Protein AF-A0A6A4GGF6-F1 (afdb_monomer_lite)

Structure (mmCIF, N/CA/C/O backbone):
data_AF-A0A6A4GGF6-F1
#
_entry.id   AF-A0A6A4GGF6-F1
#
loop_
_atom_site.group_PDB
_atom_site.id
_atom_site.type_symbol
_atom_site.label_atom_id
_atom_site.label_alt_id
_atom_site.label_comp_id
_atom_site.label_asym_id
_atom_site.label_entity_id
_atom_site.label_seq_id
_atom_site.pdbx_PDB_ins_code
_atom_site.Cartn_x
_atom_site.Cartn_y
_atom_site.Cartn_z
_atom_site.occupancy
_atom_site.B_iso_or_equiv
_atom_site.auth_seq_id
_atom_site.auth_comp_id
_atom_site.auth_asym_id
_atom_site.auth_atom_id
_atom_site.pdbx_PDB_model_num
ATOM 1 N N . ASP A 1 1 ? 32.198 -42.584 8.628 1.00 44.19 1 ASP A N 1
ATOM 2 C CA . ASP A 1 1 ? 32.483 -41.434 7.755 1.00 44.19 1 ASP A CA 1
ATOM 3 C C . ASP A 1 1 ? 31.651 -41.551 6.495 1.00 44.19 1 ASP A C 1
ATOM 5 O O . ASP A 1 1 ? 31.996 -42.297 5.590 1.00 44.19 1 ASP A O 1
ATOM 9 N N . ILE A 1 2 ? 30.474 -40.929 6.510 1.00 44.41 2 ILE A N 1
ATOM 10 C CA . ILE A 1 2 ? 29.637 -40.746 5.322 1.00 44.41 2 ILE A CA 1
ATOM 11 C C . ILE A 1 2 ? 29.601 -39.238 5.148 1.00 44.41 2 ILE A C 1
ATOM 13 O O . ILE A 1 2 ? 29.046 -38.535 5.990 1.00 44.41 2 ILE A O 1
ATOM 17 N N . GLU A 1 3 ? 30.335 -38.775 4.144 1.00 47.81 3 GLU A N 1
ATOM 18 C CA . GLU A 1 3 ? 30.585 -37.368 3.886 1.00 47.81 3 GLU A CA 1
ATOM 19 C C . GLU A 1 3 ? 29.279 -36.618 3.625 1.00 47.81 3 GLU A C 1
ATOM 21 O O . GLU A 1 3 ? 28.459 -36.963 2.774 1.00 47.81 3 GLU A O 1
ATOM 26 N N . GLU A 1 4 ? 29.123 -35.575 4.426 1.00 52.78 4 GLU A N 1
ATOM 27 C CA . GLU A 1 4 ? 28.178 -34.487 4.307 1.00 52.78 4 GLU A CA 1
ATOM 28 C C . GLU A 1 4 ? 28.508 -33.689 3.037 1.00 52.78 4 GLU A C 1
ATOM 30 O O . GLU A 1 4 ? 29.440 -32.895 3.013 1.00 52.78 4 GLU A O 1
ATOM 35 N N . ASN A 1 5 ? 27.757 -33.917 1.962 1.00 50.38 5 ASN A N 1
ATOM 36 C CA . ASN A 1 5 ? 27.657 -32.990 0.832 1.00 50.38 5 ASN A CA 1
ATOM 37 C C . ASN A 1 5 ? 26.228 -33.042 0.290 1.00 50.38 5 ASN A C 1
ATOM 39 O O . ASN A 1 5 ? 25.949 -33.478 -0.823 1.00 50.38 5 ASN A O 1
ATOM 43 N N . GLY A 1 6 ? 25.293 -32.623 1.145 1.00 43.19 6 GLY A N 1
ATOM 44 C CA . GLY A 1 6 ? 23.987 -32.167 0.696 1.00 43.19 6 GLY A CA 1
ATOM 45 C C . GLY A 1 6 ? 24.173 -30.802 0.057 1.00 43.19 6 GLY A C 1
ATOM 46 O O . GLY A 1 6 ? 23.992 -29.783 0.726 1.00 43.19 6 GLY A O 1
ATOM 47 N N . ASP A 1 7 ? 24.601 -30.813 -1.203 1.00 51.47 7 ASP A N 1
ATOM 48 C CA . ASP A 1 7 ? 24.571 -29.661 -2.086 1.00 51.47 7 ASP A CA 1
ATOM 49 C C . ASP A 1 7 ? 23.136 -29.129 -2.040 1.00 51.47 7 ASP A C 1
ATOM 51 O O . ASP A 1 7 ? 22.187 -29.773 -2.493 1.00 51.47 7 ASP A O 1
ATOM 55 N N . LYS A 1 8 ? 22.943 -28.012 -1.336 1.00 54.66 8 LYS A N 1
ATOM 56 C CA . LYS A 1 8 ? 21.665 -27.309 -1.326 1.00 54.66 8 LYS A CA 1
ATOM 57 C C . LYS A 1 8 ? 21.582 -26.619 -2.674 1.00 54.66 8 LYS A C 1
ATOM 59 O O . LYS A 1 8 ? 21.831 -25.415 -2.756 1.00 54.66 8 LYS A O 1
ATOM 64 N N . GLU A 1 9 ? 21.259 -27.393 -3.709 1.00 52.81 9 GLU A N 1
ATOM 65 C CA . GLU A 1 9 ? 20.651 -26.868 -4.920 1.00 52.81 9 GLU A CA 1
ATOM 66 C C . GLU A 1 9 ? 19.531 -25.951 -4.441 1.00 52.81 9 GLU A C 1
ATOM 68 O O . GLU A 1 9 ? 18.553 -26.375 -3.818 1.00 52.81 9 GLU A O 1
ATOM 73 N N . LYS A 1 10 ? 19.764 -24.645 -4.585 1.00 57.12 10 LYS A N 1
ATOM 74 C CA . LYS A 1 10 ? 18.707 -23.672 -4.391 1.00 57.12 10 LYS A CA 1
ATOM 75 C C . LYS A 1 10 ? 17.664 -24.066 -5.412 1.00 57.12 10 LYS A C 1
ATOM 77 O O . LYS A 1 10 ? 17.968 -24.101 -6.599 1.00 57.12 10 LYS A O 1
ATOM 82 N N . ASP A 1 11 ? 16.494 -24.397 -4.897 1.00 51.88 11 ASP A N 1
ATOM 83 C CA . ASP A 1 11 ? 15.258 -24.585 -5.628 1.00 51.88 11 ASP A CA 1
ATOM 84 C C . ASP A 1 11 ? 15.001 -23.279 -6.402 1.00 51.88 11 ASP A C 1
ATOM 86 O O . ASP A 1 11 ? 14.323 -22.367 -5.929 1.00 51.88 11 ASP A O 1
ATOM 90 N N . ASP A 1 12 ? 15.664 -23.129 -7.551 1.00 55.28 12 ASP A N 1
ATOM 91 C CA . ASP A 1 12 ? 15.421 -22.096 -8.555 1.00 55.28 12 ASP A CA 1
ATOM 92 C C . ASP A 1 12 ? 14.156 -22.512 -9.304 1.00 55.28 12 ASP A C 1
ATOM 94 O O . ASP A 1 12 ? 14.142 -22.888 -10.476 1.00 55.28 12 ASP A O 1
ATOM 98 N N . VAL A 1 13 ? 13.084 -22.600 -8.523 1.00 49.84 13 VAL A N 1
ATOM 99 C CA . VAL A 1 13 ? 11.768 -22.982 -8.984 1.00 49.84 13 VAL A CA 1
ATOM 100 C C . VAL A 1 13 ? 11.143 -21.733 -9.567 1.00 49.84 13 VAL A C 1
ATOM 102 O O . VAL A 1 13 ? 10.758 -20.807 -8.856 1.00 49.84 13 VAL A O 1
ATOM 105 N N . GLU A 1 14 ? 10.998 -21.809 -10.889 1.00 43.47 14 GLU A N 1
ATOM 106 C CA . GLU A 1 14 ? 9.909 -21.217 -11.660 1.00 43.47 14 GLU A CA 1
ATOM 107 C C . GLU A 1 14 ? 10.168 -19.810 -12.217 1.00 43.47 14 GLU A C 1
ATOM 109 O O . GLU A 1 14 ? 9.712 -18.801 -11.696 1.00 43.47 14 GLU A O 1
ATOM 114 N N . GLY A 1 15 ? 10.821 -19.764 -13.383 1.00 49.25 15 GLY A N 1
ATOM 115 C CA . GLY A 1 15 ? 10.250 -19.086 -14.556 1.00 49.25 15 GLY A CA 1
ATOM 116 C C . GLY A 1 15 ? 10.020 -17.574 -14.485 1.00 49.25 15 GLY A C 1
ATOM 117 O O . GLY A 1 15 ? 9.345 -17.031 -15.358 1.00 49.25 15 GLY A O 1
ATOM 118 N N . PHE A 1 16 ? 10.580 -16.869 -13.507 1.00 46.84 16 PHE A N 1
ATOM 119 C CA . PHE A 1 16 ? 10.718 -15.424 -13.584 1.00 46.84 16 PHE A CA 1
ATOM 120 C C . PHE A 1 16 ? 11.925 -15.129 -14.464 1.00 46.84 16 PHE A C 1
ATOM 122 O O . PHE A 1 16 ? 13.047 -15.018 -13.980 1.00 46.84 16 PHE A O 1
ATOM 129 N N . VAL A 1 17 ? 11.692 -15.004 -15.775 1.00 50.84 17 VAL A N 1
ATOM 130 C CA . VAL A 1 17 ? 12.626 -14.275 -16.637 1.00 50.84 17 VAL A CA 1
ATOM 131 C C . VAL A 1 17 ? 12.877 -12.951 -15.930 1.00 50.84 17 VAL A C 1
ATOM 133 O O . VAL A 1 17 ? 11.931 -12.209 -15.646 1.00 50.84 17 VAL A O 1
ATOM 136 N N . ALA A 1 18 ? 14.126 -12.678 -15.567 1.00 62.41 18 ALA A N 1
ATOM 137 C CA . ALA A 1 18 ? 14.509 -11.369 -15.085 1.00 62.41 18 ALA A CA 1
ATOM 138 C C . ALA A 1 18 ? 14.410 -10.425 -16.287 1.00 62.41 18 ALA A C 1
ATOM 140 O O . ALA A 1 18 ? 15.395 -10.126 -16.941 1.00 62.41 18 ALA A O 1
ATOM 141 N N . VAL A 1 19 ? 13.190 -9.993 -16.621 1.00 62.50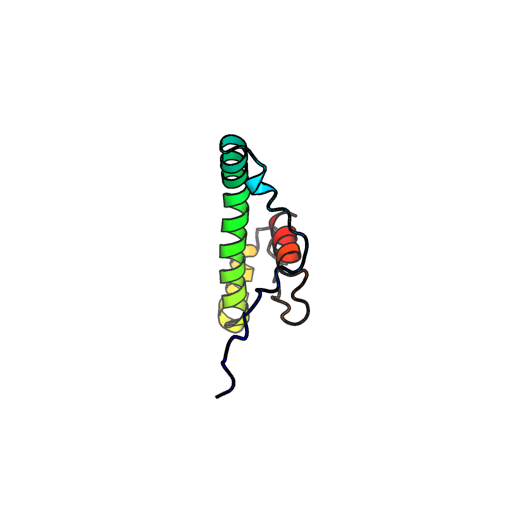 19 VAL A N 1
ATOM 142 C CA . VAL A 1 19 ? 12.891 -9.137 -17.782 1.00 62.50 19 VAL A CA 1
ATOM 143 C C . VAL A 1 19 ? 13.742 -7.861 -17.744 1.00 62.50 19 VAL A C 1
ATOM 145 O O . VAL A 1 19 ? 14.090 -7.317 -18.781 1.00 62.50 19 VAL A O 1
ATOM 148 N N . LEU A 1 20 ? 14.147 -7.428 -16.546 1.00 62.50 20 LEU A N 1
ATOM 149 C CA . LEU A 1 20 ? 15.067 -6.309 -16.328 1.00 62.50 20 LEU A CA 1
ATOM 150 C C . LEU A 1 20 ? 16.515 -6.585 -16.770 1.00 62.50 20 LEU A C 1
ATOM 152 O O . LEU A 1 20 ? 17.240 -5.633 -17.046 1.00 62.50 20 LEU A O 1
ATOM 156 N N . ASP A 1 21 ? 16.941 -7.847 -16.819 1.00 71.56 21 ASP A N 1
ATOM 157 C CA . ASP A 1 21 ? 18.279 -8.256 -17.268 1.00 71.56 21 ASP A CA 1
ATOM 158 C C . ASP A 1 21 ? 18.359 -8.344 -18.803 1.00 71.56 21 ASP A C 1
ATOM 160 O O . ASP A 1 21 ? 19.452 -8.302 -19.366 1.00 71.56 21 ASP A O 1
ATOM 164 N N . GLU A 1 22 ? 17.209 -8.421 -19.484 1.00 79.06 22 GLU A N 1
ATOM 165 C CA . GLU A 1 22 ? 17.092 -8.348 -20.948 1.00 79.06 22 GLU A CA 1
ATOM 166 C C . GLU A 1 22 ? 16.962 -6.905 -21.466 1.00 79.06 22 GLU A C 1
ATOM 168 O O . GLU A 1 22 ? 17.136 -6.657 -22.660 1.00 79.06 22 GLU A O 1
ATOM 173 N N . MET A 1 23 ? 16.668 -5.949 -20.577 1.00 79.06 23 MET A N 1
ATOM 174 C CA . MET A 1 23 ? 16.564 -4.527 -20.906 1.00 79.06 23 MET A CA 1
ATOM 175 C C . MET A 1 23 ? 17.946 -3.888 -21.040 1.00 79.06 23 MET A C 1
ATOM 177 O O . MET A 1 23 ? 18.896 -4.234 -20.332 1.00 79.06 23 MET A O 1
ATOM 181 N N . THR A 1 24 ? 18.053 -2.899 -21.924 1.00 85.56 24 THR A N 1
ATOM 182 C CA . THR A 1 24 ? 19.236 -2.034 -21.956 1.00 85.56 24 THR A CA 1
ATOM 183 C C . THR A 1 24 ? 19.344 -1.220 -20.662 1.00 85.56 24 THR A C 1
ATOM 185 O O . THR A 1 24 ? 18.355 -1.012 -19.955 1.00 85.56 24 THR A O 1
ATOM 188 N N . GLU A 1 25 ? 20.548 -0.736 -20.338 1.00 84.88 25 GLU A N 1
ATOM 189 C CA . GLU A 1 25 ? 20.764 0.098 -19.145 1.00 84.88 25 GLU A CA 1
ATOM 190 C C . GLU A 1 25 ? 19.818 1.308 -19.125 1.00 84.88 25 GLU A C 1
ATOM 192 O O . GLU A 1 25 ? 19.193 1.592 -18.109 1.00 84.88 25 GLU A O 1
ATOM 197 N N . GLU A 1 26 ? 19.650 1.959 -20.277 1.00 85.19 26 GLU A N 1
ATOM 198 C CA . GLU A 1 26 ? 18.804 3.143 -20.447 1.00 85.19 26 GLU A CA 1
ATOM 199 C C . GLU A 1 26 ? 17.324 2.830 -20.173 1.00 85.19 26 GLU A C 1
ATOM 201 O O . GLU A 1 26 ? 16.645 3.561 -19.448 1.00 85.19 26 GLU A O 1
ATOM 206 N N . GLU A 1 27 ? 16.819 1.710 -20.697 1.00 86.75 27 GLU A N 1
ATOM 207 C CA . GLU A 1 27 ? 15.443 1.266 -20.455 1.00 86.75 27 GLU A CA 1
ATOM 208 C C . GLU A 1 27 ? 15.223 0.883 -18.987 1.00 86.75 27 GLU A C 1
ATOM 210 O O . GLU A 1 27 ? 14.166 1.162 -18.414 1.00 86.75 27 GLU A O 1
ATOM 215 N N . ARG A 1 28 ? 16.218 0.250 -18.360 1.00 86.00 28 ARG A N 1
ATOM 216 C CA . ARG A 1 28 ? 16.154 -0.152 -16.9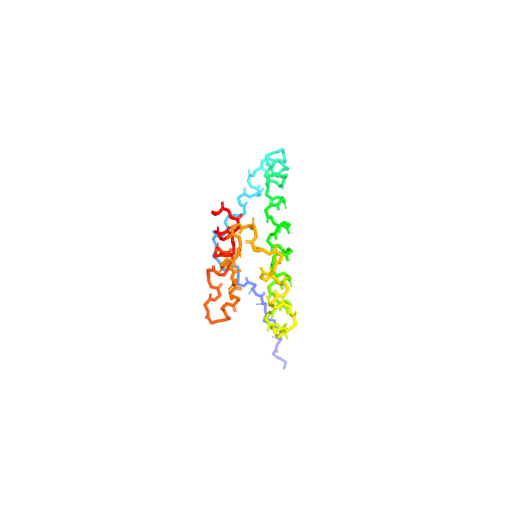55 1.00 86.00 28 ARG A CA 1
ATOM 217 C C . ARG A 1 28 ? 16.155 1.061 -16.029 1.00 86.00 28 ARG A C 1
ATOM 219 O O . ARG A 1 28 ? 15.350 1.104 -15.098 1.00 86.00 28 ARG A O 1
ATOM 226 N N . GLU A 1 29 ? 17.010 2.048 -16.280 1.00 88.06 29 GLU A N 1
ATOM 227 C CA . GLU A 1 29 ? 17.033 3.302 -15.520 1.00 88.06 29 GLU A CA 1
ATOM 228 C C . GLU A 1 29 ? 15.698 4.046 -15.625 1.00 88.06 29 GLU A C 1
ATOM 230 O O . GLU A 1 29 ? 15.148 4.466 -14.602 1.00 88.06 29 GLU A O 1
ATOM 235 N N . GLN A 1 30 ? 15.132 4.135 -16.833 1.00 89.50 30 GLN A N 1
ATOM 236 C CA . GLN A 1 30 ? 13.821 4.745 -17.048 1.00 89.50 30 GLN A CA 1
ATOM 237 C C . GLN A 1 30 ? 12.720 3.996 -16.282 1.00 89.50 30 GLN A C 1
ATOM 239 O O . GLN A 1 30 ? 11.947 4.609 -15.545 1.00 89.50 30 GLN A O 1
ATOM 244 N N . TRP A 1 31 ? 12.689 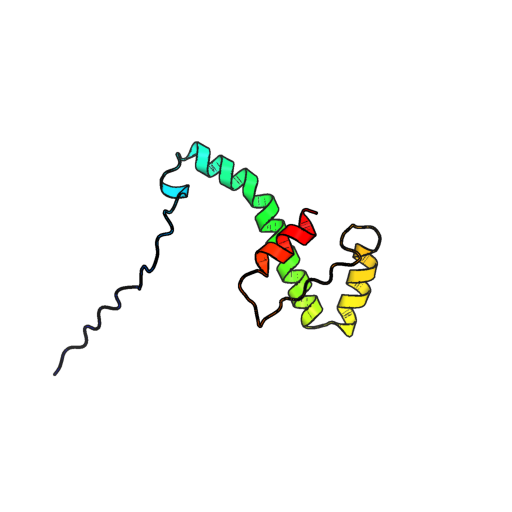2.663 -16.367 1.00 89.00 31 TRP A N 1
ATOM 245 C CA . TRP A 1 31 ? 11.731 1.850 -15.617 1.00 89.00 31 TRP A CA 1
ATOM 246 C C . TRP A 1 31 ? 11.862 2.040 -14.102 1.00 89.00 31 TRP A C 1
ATOM 248 O O . TRP A 1 31 ? 10.859 2.146 -13.391 1.00 89.00 31 TRP A O 1
ATOM 258 N N . HIS A 1 32 ? 13.090 2.113 -13.584 1.00 87.44 32 HIS A N 1
ATOM 259 C CA . HIS A 1 32 ? 13.317 2.398 -12.172 1.00 87.44 32 HIS A CA 1
ATOM 260 C C . HIS A 1 32 ? 12.767 3.767 -11.783 1.00 87.44 32 HIS A C 1
ATOM 262 O O . HIS A 1 32 ? 12.066 3.852 -10.774 1.00 87.44 32 HIS A O 1
ATOM 268 N N . ALA A 1 33 ? 13.034 4.806 -12.577 1.00 90.75 33 ALA A N 1
ATOM 269 C CA . ALA A 1 33 ? 12.530 6.152 -12.324 1.00 90.75 33 ALA A CA 1
ATOM 270 C C . ALA A 1 33 ? 10.993 6.193 -12.276 1.00 90.75 33 ALA A C 1
ATOM 272 O O . ALA A 1 33 ? 10.423 6.812 -11.374 1.00 90.75 33 ALA A O 1
ATOM 273 N N . ASP A 1 34 ? 10.330 5.473 -13.180 1.00 89.19 34 ASP A N 1
ATOM 274 C CA . ASP A 1 34 ? 8.868 5.440 -13.269 1.00 89.19 34 ASP A CA 1
ATOM 275 C C . ASP A 1 34 ? 8.221 4.658 -12.114 1.00 89.19 34 ASP A C 1
ATOM 277 O O . ASP A 1 34 ? 7.163 5.033 -11.599 1.00 89.19 34 ASP A O 1
ATOM 281 N N . VAL A 1 35 ? 8.860 3.577 -11.658 1.00 88.38 35 VAL A N 1
ATOM 282 C CA . VAL A 1 35 ? 8.302 2.680 -10.631 1.00 88.38 35 VAL A CA 1
ATOM 283 C C . VAL A 1 35 ? 8.651 3.115 -9.199 1.00 88.38 35 VAL A C 1
ATOM 285 O O . VAL A 1 35 ? 7.915 2.798 -8.255 1.00 88.38 35 VAL A O 1
ATOM 288 N N . GLU A 1 36 ? 9.740 3.857 -8.999 1.00 89.12 36 GLU A N 1
ATOM 289 C CA . GLU A 1 36 ? 10.187 4.338 -7.687 1.00 89.12 36 GLU A CA 1
ATOM 290 C C . GLU A 1 36 ? 9.126 5.108 -6.871 1.00 89.12 36 GLU A C 1
ATOM 292 O O . GLU A 1 36 ? 8.972 4.809 -5.674 1.00 89.12 36 GLU A O 1
ATOM 297 N N . PRO A 1 37 ? 8.341 6.048 -7.444 1.00 88.44 37 PRO A N 1
ATOM 298 C CA . PRO A 1 37 ? 7.308 6.746 -6.680 1.00 88.44 37 PRO A CA 1
ATOM 299 C C . PRO A 1 37 ? 6.238 5.786 -6.146 1.00 88.44 37 PRO A C 1
ATOM 301 O O . PRO A 1 37 ? 5.847 5.884 -4.978 1.00 88.44 37 PRO A O 1
ATOM 304 N N . VAL A 1 38 ? 5.823 4.804 -6.953 1.00 85.19 38 VAL A N 1
ATOM 305 C CA . VAL A 1 38 ? 4.819 3.800 -6.571 1.00 85.19 38 VAL A CA 1
ATOM 306 C C . VAL A 1 38 ? 5.367 2.867 -5.488 1.00 85.19 38 VAL A C 1
ATOM 308 O O . VAL A 1 38 ? 4.706 2.635 -4.471 1.00 85.19 38 VAL A O 1
ATOM 311 N N . LYS A 1 39 ? 6.610 2.387 -5.635 1.00 85.31 39 LYS A N 1
ATOM 312 C CA . LYS A 1 39 ? 7.295 1.568 -4.614 1.00 85.31 39 LYS A CA 1
ATOM 313 C C . LYS A 1 39 ? 7.412 2.302 -3.281 1.00 85.31 39 LYS A C 1
ATOM 315 O O . LYS A 1 39 ? 7.113 1.735 -2.225 1.00 85.31 39 LYS A O 1
ATOM 320 N N . THR A 1 40 ? 7.804 3.573 -3.320 1.00 86.12 40 THR A N 1
ATOM 321 C CA . THR A 1 40 ? 7.949 4.403 -2.122 1.00 86.12 40 THR A CA 1
ATOM 322 C C . THR A 1 40 ? 6.606 4.638 -1.432 1.00 86.12 40 THR A C 1
ATOM 324 O O . THR A 1 40 ? 6.517 4.518 -0.202 1.00 86.12 40 THR A O 1
ATOM 327 N N . ALA A 1 41 ? 5.554 4.947 -2.196 1.00 83.50 41 ALA A N 1
ATOM 328 C CA . ALA A 1 41 ? 4.201 5.118 -1.673 1.00 83.50 41 ALA A CA 1
ATOM 329 C C . ALA A 1 41 ? 3.708 3.835 -0.987 1.00 83.50 41 ALA A C 1
ATOM 331 O O . ALA A 1 41 ? 3.305 3.875 0.179 1.00 83.50 41 ALA A O 1
ATOM 332 N N . LEU A 1 42 ? 3.862 2.681 -1.646 1.00 82.50 42 LEU A N 1
ATOM 333 C CA . LEU A 1 42 ? 3.504 1.377 -1.087 1.00 82.50 42 LEU A CA 1
ATOM 334 C C . LEU A 1 42 ? 4.254 1.049 0.202 1.00 82.50 42 LEU A C 1
ATOM 336 O O . LEU A 1 42 ? 3.657 0.579 1.174 1.00 82.50 42 LEU A O 1
ATOM 340 N N . TYR A 1 43 ? 5.564 1.290 0.239 1.00 84.38 43 TYR A N 1
ATOM 341 C CA . TYR A 1 43 ? 6.365 1.028 1.430 1.00 84.38 43 TYR A CA 1
ATOM 342 C C . TYR A 1 43 ? 5.885 1.861 2.628 1.00 84.38 43 TYR A C 1
ATOM 344 O O . TYR A 1 43 ? 5.699 1.333 3.732 1.00 84.38 43 TYR A O 1
ATOM 352 N N . LYS A 1 44 ? 5.626 3.157 2.412 1.00 84.88 44 LYS A N 1
ATOM 353 C CA . LYS A 1 44 ? 5.104 4.061 3.448 1.00 84.88 44 LYS A CA 1
ATOM 354 C C . LYS A 1 44 ? 3.709 3.637 3.906 1.00 84.88 44 LYS A C 1
ATOM 356 O O . LYS A 1 44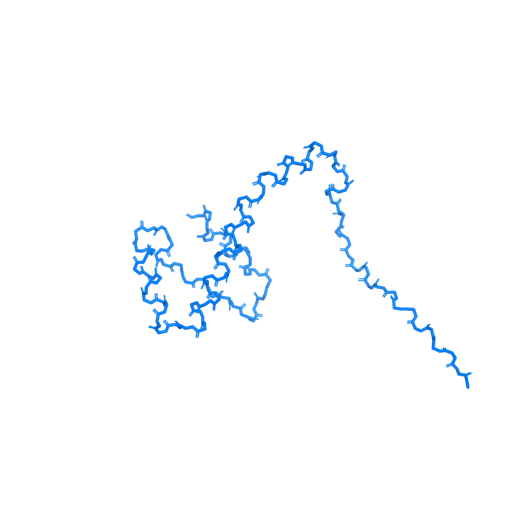 ? 3.486 3.519 5.113 1.00 84.88 44 LYS A O 1
ATOM 361 N N . ALA A 1 45 ? 2.815 3.331 2.970 1.00 79.50 45 ALA A N 1
ATOM 362 C CA . ALA A 1 45 ? 1.466 2.849 3.247 1.00 79.50 45 ALA A CA 1
ATOM 363 C C . ALA A 1 45 ? 1.473 1.583 4.109 1.00 79.50 45 ALA A C 1
ATOM 365 O O . ALA A 1 45 ? 0.871 1.538 5.182 1.00 79.50 45 ALA A O 1
ATOM 366 N N . ARG A 1 46 ? 2.254 0.578 3.702 1.00 80.12 46 ARG A N 1
ATOM 367 C CA . ARG A 1 46 ? 2.419 -0.684 4.430 1.00 80.12 46 ARG A CA 1
ATOM 368 C C . ARG A 1 46 ? 2.915 -0.463 5.857 1.00 80.12 46 ARG A C 1
ATOM 370 O O . ARG A 1 46 ? 2.467 -1.150 6.775 1.00 80.12 46 ARG A O 1
ATOM 377 N N . LYS A 1 47 ? 3.821 0.497 6.067 1.00 83.88 47 LYS A N 1
ATOM 378 C CA . LYS A 1 47 ? 4.345 0.846 7.395 1.00 83.88 47 LYS A CA 1
ATOM 379 C C . LYS A 1 47 ? 3.287 1.512 8.277 1.00 83.88 47 LYS A C 1
ATOM 381 O O . LYS A 1 47 ? 3.217 1.201 9.465 1.00 83.88 47 LYS A O 1
ATOM 386 N N . ILE A 1 48 ? 2.471 2.404 7.715 1.00 82.19 48 ILE A N 1
ATOM 387 C CA . ILE A 1 48 ? 1.380 3.075 8.434 1.00 82.19 48 ILE A CA 1
ATOM 388 C C . ILE A 1 48 ? 0.298 2.062 8.814 1.00 82.19 48 ILE A C 1
ATOM 390 O O . ILE A 1 48 ? -0.030 1.943 9.993 1.00 82.19 48 ILE A O 1
ATOM 394 N N . LEU A 1 49 ? -0.172 1.263 7.855 1.00 79.06 49 LEU A N 1
ATOM 395 C CA . LEU A 1 49 ? -1.182 0.226 8.083 1.00 79.06 49 LEU A CA 1
ATOM 396 C C . LEU A 1 49 ? -0.720 -0.796 9.122 1.00 79.06 49 LEU A C 1
ATOM 398 O O . LEU A 1 49 ? -1.473 -1.147 10.024 1.00 79.06 49 LEU A O 1
ATOM 402 N N . PHE A 1 50 ? 0.548 -1.215 9.068 1.00 82.12 50 PHE A N 1
ATOM 403 C CA . PHE A 1 50 ? 1.110 -2.097 10.088 1.00 82.12 50 PHE A CA 1
ATOM 404 C C . PHE A 1 50 ? 1.054 -1.477 11.489 1.00 82.12 50 PHE A C 1
ATOM 406 O O . PHE A 1 50 ? 0.714 -2.165 12.449 1.00 82.12 50 PHE A O 1
ATOM 413 N N . LYS A 1 51 ? 1.351 -0.181 11.633 1.00 85.00 51 LYS A N 1
ATOM 414 C CA . LYS A 1 51 ? 1.224 0.503 12.926 1.00 85.00 51 LYS A CA 1
ATOM 415 C C . LYS A 1 51 ? -0.233 0.603 13.379 1.00 85.00 51 LYS A C 1
ATOM 417 O O . LYS A 1 51 ? -0.497 0.356 14.550 1.00 85.00 51 LYS A O 1
ATOM 422 N N . ILE A 1 52 ? -1.165 0.909 12.474 1.00 83.25 52 ILE A N 1
ATOM 423 C CA . ILE A 1 52 ? -2.605 0.988 12.774 1.00 83.25 52 ILE A CA 1
ATOM 424 C C . ILE A 1 52 ? -3.132 -0.359 13.280 1.00 83.25 52 ILE A C 1
ATOM 426 O O . ILE A 1 52 ? -3.825 -0.388 14.289 1.00 83.25 52 ILE A O 1
ATOM 430 N N . ILE A 1 53 ? -2.749 -1.469 12.642 1.00 80.81 53 ILE A N 1
ATOM 431 C CA . ILE A 1 53 ? -3.141 -2.824 13.064 1.00 80.81 53 ILE A CA 1
ATOM 432 C C . ILE A 1 53 ? -2.638 -3.142 14.479 1.00 80.81 53 ILE A C 1
ATOM 434 O O . ILE A 1 53 ? -3.358 -3.758 15.258 1.00 80.81 53 ILE A O 1
ATOM 438 N N . ASN A 1 54 ? -1.424 -2.708 14.829 1.00 82.88 54 ASN A N 1
ATOM 439 C CA . ASN A 1 54 ? -0.841 -2.964 16.150 1.00 82.88 54 ASN A CA 1
ATOM 440 C C . ASN A 1 54 ? -1.307 -1.980 17.240 1.00 82.88 54 ASN A C 1
ATOM 442 O O . ASN A 1 54 ? -1.180 -2.280 18.423 1.00 82.88 54 ASN A O 1
ATOM 446 N N . ALA A 1 55 ? -1.831 -0.809 16.870 1.00 85.50 55 ALA A N 1
ATOM 447 C CA . ALA A 1 55 ? -2.320 0.206 17.805 1.00 85.50 55 ALA A CA 1
ATOM 448 C C . ALA A 1 55 ? -3.670 0.799 17.350 1.00 85.50 55 ALA A 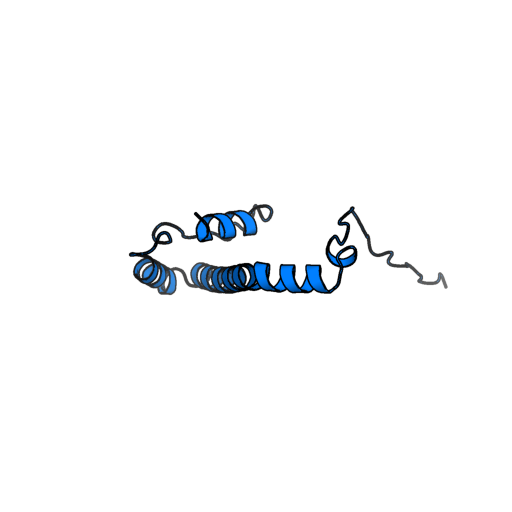C 1
ATOM 450 O O . ALA A 1 55 ? -3.777 2.017 17.149 1.00 85.50 55 ALA A O 1
ATOM 451 N N . PRO A 1 56 ? -4.716 -0.034 17.187 1.00 84.06 56 PRO A N 1
ATOM 452 C CA . PRO A 1 56 ? -5.961 0.376 16.546 1.00 84.06 56 PRO A CA 1
ATOM 453 C C . PRO A 1 56 ? -6.710 1.431 17.358 1.00 84.06 56 PRO A C 1
ATOM 455 O O . PRO A 1 56 ? -7.269 2.355 16.787 1.00 84.06 56 PRO A O 1
ATOM 458 N N . THR A 1 57 ? -6.669 1.378 18.687 1.00 89.19 57 THR A N 1
ATOM 459 C CA . THR A 1 57 ? -7.377 2.344 19.543 1.00 89.19 57 THR A CA 1
ATOM 460 C C . THR A 1 57 ? -6.808 3.761 19.469 1.00 89.19 57 THR A C 1
ATOM 462 O O . THR A 1 57 ? -7.554 4.722 19.625 1.00 89.19 57 THR A O 1
ATOM 465 N N . LEU A 1 58 ? -5.506 3.909 19.209 1.00 88.69 58 LEU A N 1
ATOM 466 C CA . LEU A 1 58 ? -4.836 5.211 19.167 1.00 88.69 58 LEU A CA 1
ATOM 467 C C . LEU A 1 58 ? -4.688 5.747 17.740 1.00 88.69 58 LEU A C 1
ATOM 469 O O . LEU A 1 58 ? -4.878 6.938 17.497 1.00 88.69 58 LEU A O 1
ATOM 473 N N . LEU A 1 59 ? -4.298 4.882 16.803 1.00 86.19 59 LEU A N 1
ATOM 474 C CA . LEU A 1 59 ? -3.911 5.301 15.458 1.00 86.19 59 LEU A CA 1
ATOM 475 C C . LEU A 1 59 ? -5.056 5.223 14.451 1.00 86.19 59 LEU A C 1
ATOM 477 O O . LEU A 1 59 ? -5.058 6.015 13.515 1.00 86.19 59 LEU A O 1
ATOM 481 N N . LEU A 1 60 ? -6.035 4.329 14.630 1.00 83.50 60 LEU A N 1
ATOM 482 C CA . LEU A 1 60 ? -7.154 4.215 13.689 1.00 83.50 60 LEU A CA 1
ATOM 483 C C . LEU A 1 60 ? -8.060 5.460 13.678 1.00 83.50 60 LEU A C 1
ATOM 485 O O . LEU A 1 60 ? -8.395 5.902 12.581 1.00 83.50 60 LEU A O 1
ATOM 489 N N . PRO A 1 61 ? -8.436 6.070 14.825 1.00 88.19 61 PRO A N 1
ATOM 490 C CA . PRO A 1 61 ? -9.242 7.293 14.811 1.00 88.19 61 PRO A CA 1
ATOM 491 C C . PRO A 1 61 ? -8.503 8.447 14.127 1.00 88.19 61 PRO A C 1
ATOM 493 O O . PRO A 1 61 ? -9.051 9.088 13.237 1.00 88.19 61 PRO A O 1
ATOM 496 N N . ARG A 1 62 ? -7.216 8.630 14.456 1.00 88.50 62 ARG A N 1
ATOM 497 C CA . ARG A 1 62 ? -6.366 9.659 13.837 1.00 88.50 62 ARG A CA 1
ATOM 498 C C . ARG A 1 62 ? -6.174 9.440 12.342 1.00 88.50 62 ARG A C 1
ATOM 500 O O . ARG A 1 62 ? -6.178 10.400 11.585 1.00 88.50 62 ARG A O 1
ATOM 507 N N . TRP A 1 63 ? -6.008 8.189 11.911 1.00 85.12 63 TRP A N 1
ATOM 508 C CA . TRP A 1 63 ? -5.957 7.851 10.491 1.00 85.12 63 TRP A CA 1
ATOM 509 C C . TRP A 1 63 ? -7.235 8.303 9.793 1.00 85.12 63 TRP A C 1
ATOM 511 O O . TRP A 1 63 ? -7.152 9.077 8.848 1.00 85.12 63 TRP A O 1
ATOM 521 N N . ARG A 1 64 ? -8.406 7.902 10.310 1.00 84.94 64 ARG A N 1
ATOM 522 C CA . ARG A 1 64 ? -9.712 8.280 9.749 1.00 84.94 64 ARG A CA 1
ATOM 523 C C . ARG A 1 64 ? -9.906 9.794 9.673 1.00 84.94 64 ARG A C 1
ATOM 525 O O . ARG A 1 64 ? -10.450 10.268 8.687 1.00 84.94 64 ARG A O 1
ATOM 532 N N . GLU A 1 65 ? -9.444 10.542 10.673 1.00 89.75 65 GLU A N 1
ATOM 533 C CA . GLU A 1 65 ? -9.452 12.011 10.647 1.00 89.75 65 GLU A CA 1
ATOM 534 C C . GLU A 1 65 ? -8.553 12.574 9.538 1.00 89.75 65 GLU A C 1
ATOM 536 O O . GLU A 1 65 ? -8.968 13.470 8.807 1.00 89.75 65 GLU A O 1
ATOM 541 N N . GLN A 1 66 ? -7.337 12.040 9.375 1.00 87.06 66 GLN A N 1
ATOM 542 C CA . GLN A 1 66 ? -6.399 12.507 8.349 1.00 87.06 66 GLN A CA 1
ATOM 543 C C . GLN A 1 66 ? -6.863 12.187 6.926 1.00 87.06 66 GLN A C 1
ATOM 545 O O . GLN A 1 66 ? -6.668 13.007 6.030 1.00 87.06 66 GLN A O 1
ATOM 550 N N . VAL A 1 67 ? -7.476 11.021 6.715 1.00 84.12 67 VAL A N 1
ATOM 551 C CA . VAL A 1 67 ? -7.989 10.608 5.401 1.00 84.12 67 VAL A CA 1
ATOM 552 C C . VAL A 1 67 ? -9.430 11.048 5.142 1.00 84.12 67 VAL A C 1
ATOM 554 O O . VAL A 1 67 ? -9.978 10.755 4.090 1.00 84.12 67 VAL A O 1
ATOM 557 N N . ALA A 1 68 ? -10.059 11.786 6.061 1.00 85.12 68 ALA A N 1
ATOM 558 C CA . ALA A 1 68 ? -11.473 12.157 5.965 1.00 85.12 68 ALA A CA 1
ATOM 559 C C . ALA A 1 68 ? -11.843 12.936 4.691 1.00 85.12 68 ALA A C 1
ATOM 561 O O . ALA A 1 68 ? -12.993 12.876 4.258 1.00 85.12 68 ALA A O 1
ATOM 562 N N . ASN A 1 69 ? -10.882 13.666 4.118 1.00 84.81 69 ASN A N 1
ATOM 563 C CA . ASN A 1 69 ? -11.057 14.495 2.922 1.00 84.81 69 ASN A CA 1
ATOM 564 C C . ASN A 1 69 ? -10.334 13.927 1.694 1.00 84.81 69 ASN A C 1
ATOM 566 O O . ASN A 1 69 ? -10.156 14.637 0.708 1.00 84.81 69 ASN A O 1
ATOM 570 N N . THR A 1 70 ? -9.860 12.687 1.773 1.00 80.06 70 THR A N 1
ATOM 571 C CA . THR A 1 70 ? -9.213 11.996 0.662 1.00 80.06 70 THR A CA 1
ATOM 572 C C . THR A 1 70 ? -10.037 10.775 0.276 1.00 80.06 70 THR A C 1
ATOM 574 O O . THR A 1 70 ? -10.908 10.332 1.028 1.00 80.06 70 THR A O 1
ATOM 577 N N . GLU A 1 71 ? -9.751 10.205 -0.889 1.00 71.38 71 GLU A N 1
ATOM 578 C CA . GLU A 1 71 ? -10.391 8.966 -1.356 1.00 71.38 71 GLU A CA 1
ATOM 579 C C . GLU A 1 71 ? -10.135 7.802 -0.382 1.00 71.38 71 GLU A C 1
ATOM 581 O O . GLU A 1 71 ? -10.962 6.915 -0.226 1.00 71.38 71 GLU A O 1
ATOM 586 N N . PHE A 1 72 ? -9.076 7.896 0.430 1.00 69.25 72 PHE A N 1
ATOM 587 C CA . PHE A 1 72 ? -8.701 6.921 1.455 1.00 69.25 72 PHE A CA 1
ATOM 588 C C . PHE A 1 72 ? -9.626 6.850 2.681 1.00 69.25 72 PHE A C 1
ATOM 590 O O . PHE A 1 72 ? -9.408 5.985 3.532 1.00 69.25 72 PHE A O 1
ATOM 597 N N . LYS A 1 73 ? -10.630 7.729 2.815 1.00 70.31 73 LYS A N 1
ATOM 598 C CA . LYS A 1 73 ? -11.524 7.828 3.988 1.00 70.31 73 LYS A CA 1
ATOM 599 C C . LYS A 1 73 ? -12.102 6.485 4.448 1.00 70.31 73 LYS A C 1
ATOM 601 O O . LYS A 1 73 ? -12.160 6.214 5.653 1.00 70.31 73 LYS A O 1
ATOM 606 N N . ASP A 1 74 ? -12.503 5.655 3.490 1.00 66.69 74 ASP A N 1
ATOM 607 C CA . ASP A 1 74 ? -13.147 4.364 3.740 1.00 66.69 74 ASP A CA 1
ATOM 608 C C . ASP A 1 74 ? -12.164 3.182 3.650 1.00 66.69 74 ASP A C 1
ATOM 610 O O . ASP A 1 74 ? -12.499 2.047 4.003 1.00 66.69 74 ASP A O 1
ATOM 614 N N . HIS A 1 75 ? -10.906 3.449 3.288 1.00 68.62 75 HIS A N 1
ATOM 615 C CA . HIS A 1 75 ? -9.867 2.437 3.157 1.00 68.62 75 HIS A CA 1
ATOM 616 C C . HIS A 1 75 ? -9.125 2.237 4.481 1.00 68.62 75 HIS A C 1
ATOM 618 O O . HIS A 1 75 ? -8.197 2.956 4.861 1.00 68.62 75 HIS A O 1
ATOM 624 N N . VAL A 1 76 ? -9.504 1.174 5.185 1.00 64.38 76 VAL A N 1
ATOM 625 C CA . VAL A 1 76 ? -8.684 0.576 6.243 1.00 64.38 76 VAL A CA 1
ATOM 626 C C . VAL A 1 76 ? -8.203 -0.758 5.708 1.00 64.38 76 VAL A C 1
ATOM 628 O O . VAL A 1 76 ? -8.823 -1.784 5.955 1.00 64.38 76 VAL A O 1
ATOM 631 N N . LEU A 1 77 ? -7.133 -0.728 4.913 1.00 63.41 77 LEU A N 1
ATOM 632 C CA . LEU A 1 77 ? -6.568 -1.920 4.282 1.00 63.41 77 LEU A CA 1
ATOM 633 C C . LEU A 1 77 ? -6.095 -2.896 5.368 1.00 63.41 77 LEU A C 1
ATOM 635 O O . LEU A 1 77 ? -5.072 -2.645 6.020 1.00 63.41 77 LEU A O 1
ATOM 639 N N . PRO A 1 78 ? -6.798 -4.018 5.585 1.00 58.72 78 PRO A N 1
ATOM 640 C CA . PRO A 1 78 ? -6.303 -5.045 6.469 1.00 58.72 78 PRO A CA 1
ATOM 641 C C . PRO A 1 78 ? -5.096 -5.651 5.760 1.00 58.72 78 PRO A C 1
ATOM 643 O O . PRO A 1 78 ? -5.172 -6.048 4.595 1.00 58.72 78 PRO A O 1
ATOM 646 N N . ARG A 1 79 ? -3.968 -5.789 6.458 1.00 55.41 79 ARG A N 1
ATOM 647 C CA . ARG A 1 79 ? -3.109 -6.922 6.123 1.00 55.41 79 ARG A CA 1
ATOM 648 C C . ARG A 1 79 ? -3.917 -8.147 6.513 1.00 55.41 79 ARG A C 1
ATOM 650 O O . ARG A 1 79 ? -3.882 -8.545 7.673 1.00 55.41 79 ARG A O 1
ATOM 657 N N . ASP A 1 80 ? -4.680 -8.684 5.570 1.00 53.25 80 ASP A N 1
ATOM 658 C CA . ASP A 1 80 ? -5.260 -9.998 5.752 1.00 53.25 80 ASP A CA 1
ATOM 659 C C . ASP A 1 80 ? -4.103 -10.999 5.722 1.00 53.25 80 ASP A C 1
ATOM 661 O O . ASP A 1 80 ? -3.449 -11.226 4.700 1.00 53.25 80 ASP A O 1
ATOM 665 N N . VAL A 1 81 ? -3.755 -11.484 6.910 1.00 53.19 81 VAL A N 1
ATOM 666 C CA . VAL A 1 81 ? -2.604 -12.358 7.137 1.00 53.19 81 VAL A CA 1
ATOM 667 C C . VAL A 1 81 ? -2.891 -13.767 6.597 1.00 53.19 81 VAL A C 1
ATOM 669 O O . VAL A 1 81 ? -1.942 -14.509 6.346 1.00 53.19 81 VAL A O 1
ATOM 672 N N . ALA A 1 82 ? -4.164 -14.115 6.354 1.00 49.69 82 ALA A N 1
ATOM 673 C CA . ALA A 1 82 ? -4.580 -15.434 5.882 1.00 49.69 82 ALA A CA 1
ATOM 674 C C . ALA A 1 82 ? -4.508 -15.587 4.349 1.00 49.69 82 ALA A C 1
ATOM 676 O O . ALA A 1 82 ? -4.162 -16.663 3.866 1.00 49.69 82 ALA A O 1
ATOM 677 N N . THR A 1 83 ? -4.730 -14.520 3.571 1.00 49.44 83 THR A N 1
ATOM 678 C CA . THR A 1 83 ? -4.643 -14.543 2.096 1.00 49.44 83 THR A CA 1
ATOM 679 C C . THR A 1 83 ? -3.552 -13.601 1.588 1.00 49.44 83 THR A C 1
ATOM 681 O O . THR A 1 83 ? -3.809 -12.548 1.002 1.00 49.44 83 THR A O 1
ATOM 684 N N . ARG A 1 84 ? -2.290 -13.993 1.798 1.00 55.38 84 ARG A N 1
ATOM 685 C CA . ARG A 1 84 ? -1.084 -13.244 1.381 1.00 55.38 84 ARG A CA 1
ATOM 686 C C . ARG A 1 84 ? -0.991 -12.916 -0.118 1.00 55.38 84 ARG A C 1
ATOM 688 O O . ARG A 1 84 ? -0.138 -12.115 -0.486 1.00 55.38 84 ARG A O 1
ATOM 695 N N . TRP A 1 85 ? -1.818 -13.519 -0.970 1.00 56.84 85 TRP A N 1
ATOM 696 C CA . TRP A 1 85 ? -1.638 -13.482 -2.424 1.00 56.84 85 TRP A CA 1
ATOM 697 C C . TRP A 1 85 ? -2.046 -12.151 -3.069 1.00 56.84 85 TRP A C 1
ATOM 699 O O . TRP A 1 85 ? -1.413 -11.744 -4.032 1.00 56.84 85 TRP A O 1
ATOM 709 N N . ASN A 1 86 ? -3.005 -11.413 -2.494 1.00 61.72 86 ASN A N 1
ATOM 710 C CA . ASN A 1 86 ? -3.505 -10.161 -3.088 1.00 61.72 86 ASN A CA 1
ATOM 711 C C . ASN A 1 86 ? -3.288 -8.910 -2.229 1.00 61.72 86 ASN A C 1
ATOM 713 O O . ASN A 1 86 ? -3.750 -7.834 -2.591 1.00 61.72 86 ASN A O 1
ATOM 717 N N . SER A 1 87 ? -2.566 -8.990 -1.103 1.00 65.50 87 SER A N 1
ATOM 718 C CA . SER A 1 87 ? -2.445 -7.828 -0.207 1.00 65.50 87 SER A CA 1
ATOM 719 C C . SER A 1 87 ? -1.739 -6.639 -0.861 1.00 65.50 87 SER A C 1
ATOM 721 O O . SER A 1 87 ? -2.092 -5.499 -0.594 1.00 65.50 87 SER A O 1
ATOM 723 N N . THR A 1 88 ? -0.736 -6.893 -1.709 1.00 67.94 88 THR A N 1
ATOM 724 C CA . THR A 1 88 ? -0.007 -5.823 -2.409 1.00 67.94 88 THR A CA 1
ATOM 725 C C . THR A 1 88 ? -0.864 -5.202 -3.504 1.00 67.94 88 THR A C 1
ATOM 727 O O . THR A 1 88 ? -0.878 -3.983 -3.622 1.00 67.94 88 THR A O 1
ATOM 730 N N . TYR A 1 89 ? -1.607 -6.024 -4.252 1.00 72.00 89 TYR A N 1
ATOM 731 C CA . TYR A 1 89 ? -2.551 -5.558 -5.264 1.00 72.00 89 TYR A CA 1
ATOM 732 C C . TYR A 1 89 ? -3.670 -4.729 -4.629 1.00 72.00 89 TYR A C 1
ATOM 734 O O . TYR A 1 89 ? -3.837 -3.579 -4.992 1.00 72.00 89 TYR A O 1
ATOM 742 N N . ASN A 1 90 ? -4.335 -5.235 -3.587 1.00 71.12 90 ASN A N 1
ATOM 743 C CA . ASN A 1 90 ? -5.391 -4.498 -2.886 1.00 71.12 90 ASN A CA 1
ATOM 744 C C . ASN A 1 90 ? -4.885 -3.182 -2.278 1.00 71.12 90 ASN A C 1
ATOM 746 O O . ASN A 1 90 ? -5.625 -2.204 -2.238 1.00 71.12 90 ASN A O 1
ATOM 750 N N . MET A 1 91 ? -3.630 -3.150 -1.802 1.00 71.00 91 MET A N 1
ATOM 751 C CA . MET A 1 91 ? -2.994 -1.893 -1.408 1.00 71.00 91 MET A CA 1
ATOM 752 C C . MET A 1 91 ? -2.842 -0.979 -2.626 1.00 71.00 91 MET A C 1
ATOM 754 O O . MET A 1 91 ? -3.353 0.125 -2.583 1.00 71.00 91 MET A O 1
ATOM 758 N N . LEU A 1 92 ? -2.210 -1.430 -3.712 1.00 72.19 92 LEU A N 1
ATOM 759 C CA . LEU A 1 92 ? -2.050 -0.640 -4.938 1.00 72.19 92 LEU A CA 1
ATOM 760 C C . LEU A 1 92 ? -3.373 -0.081 -5.464 1.00 72.19 92 LEU A C 1
ATOM 762 O O . LEU A 1 92 ? -3.456 1.119 -5.682 1.00 72.19 92 LEU A O 1
ATOM 766 N N . THR A 1 93 ? -4.396 -0.919 -5.613 1.00 71.38 93 THR A N 1
ATOM 767 C CA . THR A 1 93 ? -5.724 -0.527 -6.092 1.00 71.38 93 THR A CA 1
ATOM 768 C C . THR A 1 93 ? -6.309 0.583 -5.231 1.00 71.38 93 THR A C 1
ATOM 770 O O . THR A 1 93 ? -6.653 1.628 -5.754 1.00 71.38 93 THR A O 1
ATOM 773 N N . ALA A 1 94 ? -6.294 0.434 -3.905 1.00 67.62 94 ALA A N 1
ATOM 774 C CA . ALA A 1 94 ? -6.784 1.471 -2.998 1.00 67.62 94 ALA A CA 1
ATOM 775 C C . ALA A 1 94 ? -5.949 2.767 -2.989 1.00 67.62 94 ALA A C 1
ATOM 777 O O . ALA A 1 94 ? -6.370 3.729 -2.362 1.00 67.62 94 ALA A O 1
ATOM 778 N N . PHE A 1 95 ? -4.748 2.775 -3.583 1.00 66.19 95 PHE A N 1
ATOM 779 C CA . PHE A 1 95 ? -3.905 3.968 -3.740 1.00 66.19 95 PHE A CA 1
ATOM 780 C C . PHE A 1 95 ? -3.967 4.589 -5.141 1.00 66.19 95 PHE A C 1
ATOM 782 O O . PHE A 1 95 ? -3.428 5.681 -5.316 1.00 66.19 95 PHE A O 1
ATOM 789 N N . ILE A 1 96 ? -4.543 3.890 -6.121 1.00 67.06 96 ILE A N 1
ATOM 790 C CA . ILE A 1 96 ? -4.576 4.288 -7.535 1.00 67.06 96 ILE A CA 1
ATOM 791 C C . ILE A 1 96 ? -6.004 4.628 -7.990 1.00 67.06 96 ILE A C 1
ATOM 793 O O . ILE A 1 96 ? -6.151 5.504 -8.842 1.00 67.06 96 ILE A O 1
ATOM 797 N N . GLU A 1 97 ? -7.017 3.937 -7.459 1.00 57.66 97 GLU A N 1
ATOM 798 C CA . GLU A 1 97 ? -8.453 4.213 -7.651 1.00 57.66 97 GLU A CA 1
ATOM 799 C C . GLU A 1 97 ? -8.992 5.190 -6.605 1.00 57.66 97 GLU A C 1
ATOM 801 O O . GLU A 1 97 ? -9.906 5.958 -6.979 1.00 57.66 97 GLU A O 1
#

Foldseek 3Di:
DPDDDPPPPPCPDDDPPVVLVVDDPVVNVVVCVVCVVVVVVLVVLVVLLVVCVVVVVPSVVVVLVVCVPPLCNPDSQDPPVPCVPCSSVVSSVSVPD

Organism: NCBI:txid1447944

Secondary structure (DSSP, 8-state):
-------------S----HHHHS-HHHHHHHHHHHHHHHHHHHHHHHHHHHHHHSHHHHHHHHHHHTTTSGGGG------SS-TTSHHHHHHHHHH-

Radius of gyration: 20.2 Å; chains: 1; bounding box: 46×56×42 Å

Sequence (97 aa):
DIEENGDKEKDDVEGFVAVLDEMTEEEREQWHADVEPVKTALYKARKILFKIINAPTLLLPRWREQVANTEFKDHVLPRDVATRWNSTYNMLTAFIE

pLDDT: mean 72.11, std 14.78, range [43.19, 90.75]

=== Feature glossary ===
Legend for the data blocks above and below:

— What the protein is —

The amino-acid sequence is the protein's primary structure: the linear order of residues from the N-terminus to the C-terminus, written in one-letter code. Everything else here — the 3D coordinates, the secondary structure, the domain annotations — is ultimately a consequence of this string.

Database cross-references. InterPro integrates a dozen domain/family signature databases into unified entries with residue-range hits. GO terms attach function/process/location labels with evidence codes. CATH codes position the fold in a four-level structural taxonomy. Organism is the NCBI-taxonomy species name.

— Where its atoms are —

The mmCIF block holds the 3D Cartesian coordinates of each backbone atom (N, Cα, C, O) in ångströms. mmCIF is the PDB's canonical archive format — a tagged-loop text r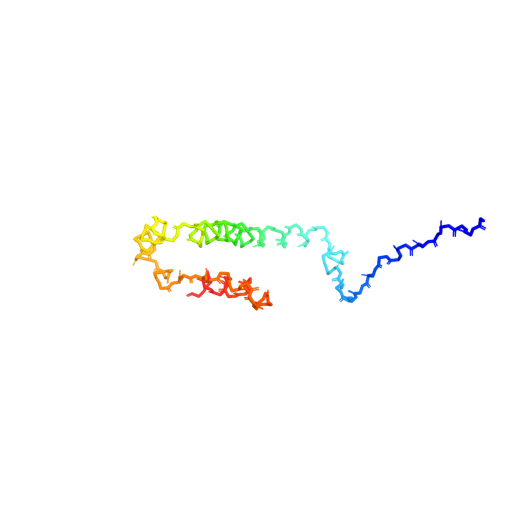epresentation of the atomic model.

The six renders are orthographic views along the three Cartesian axes in both directions. Representation (cartoon, sticks, or surface) and color scheme (sequence-rainbow or by-chain) vary across proteins so the training set covers all the common visualization conventions.

— Local backbone conformation —

Secondary structure is the local, repeating backbone conformation. DSSP classifies it into eight states by reading the hydrogen-bond network: three helix types (H, G, I), two β types (E, B), two non-regular types (T, S), and unstructured coil (-).

SS3 is a coarse helix/strand/coil call (letters a/b/c) made by the P-SEA algorithm from inter-Cα distances and dihedrals. It is less detailed than DSSP but needs only Cα positions.

Backbone dihedral angles. Every residue except chain termini has a φ (preceding-C → N → Cα → C) and a ψ (N → Cα → C → next-N). They are reported in degrees following the IUPAC sign convention. Secondary structure is essentially a statement about which (φ, ψ) basin each residue occupies.

— Global shape and packing —

The geometric summary reports three shape descriptors. Rg (radius of gyration) measures how spread out the Cα atoms are about their centre of mass; compact globular proteins have small Rg, elongated or unfolded ones large. Cα contacts (<8 Å, |i−j|>4) count long-range residue pairs in spatial proximity — high for tightly packed folds, near zero for rods or random coil. The bounding-box extents give the protein's footprint along x, y, z in Å.

Solvent accessibility: the surface area of each residue that a 1.4 Å water probe can touch, in Å². When only backbone atoms are present the absolute values are lower than full-atom SASA (side chains contribute most of the area) and are flagged as backbone-only.

Plot images: a contact map (which residues are close in 3D, as an N×N binary image), a Ramachandran scatter (backbone torsion angles, revealing secondary-structure composition at a glance), and — for AlphaFold structures — a PAE heatmap (pairwise prediction confidence).

— Structural neighborhood —

Foldseek's 3Di representation compresses backbone geometry into a per-residue letter drawn from a learned twenty-state alphabet. It captures the tertiary interaction pattern around each residue — which residues are packed against it in space, regardless of where they are in sequence.

Structural nearest neighbors (via Foldseek easy-search vs the PDB). Reported per hit: target PDB id, E-value, and alignment TM-score. A TM-score above ~0.5 is the conventional threshold for 'same fold'.

— Confidence and disorder —

pLDDT (predicted Local Distance Difference Test) is AlphaFold's per-residue confidence score, ranging from 0 to 100. Values above 90 indicate high confidence (typically well-packed cores); 70–90 is confident; 50–70 low confidence; below 50 usually means the region is disordered or the prediction is unreliable there. AlphaFold stores pLDDT in the mmCIF B-factor column.

For experimental (PDB) structures, the B-factor (temperature factor) quantifies the positional spread of each atom in the crystal — a combination of thermal vibration and static disorder — in units of Å². High B-factors mark flexible loops or poorly resolved regions; low B-factors mark the rigid, well-ordered core.

Predicted Aligned Error (PAE) is an AlphaFold confidence matrix: entry (i, j) is the expected error in the position of residue j, in ångströms, when the prediction is superimposed on the true structure at residue i. Low PAE within a block of residues means that block is internally rigid and well-predicted; high PAE between two blocks means their relative placement is uncertain even if each block individually is confident.